Protein AF-A0AAV1T1K8-F1 (afdb_monomer_lite)

Structure (mmCIF, N/CA/C/O backbone):
data_AF-A0AAV1T1K8-F1
#
_entry.id   AF-A0AAV1T1K8-F1
#
loop_
_atom_site.group_PDB
_atom_site.id
_atom_site.type_symbol
_atom_site.label_atom_id
_atom_site.label_alt_id
_atom_site.label_comp_id
_atom_site.label_asym_id
_atom_site.label_entity_id
_atom_site.label_seq_id
_atom_site.pdbx_PDB_ins_code
_atom_site.Cartn_x
_atom_site.Cartn_y
_atom_site.Cartn_z
_atom_site.occupancy
_atom_site.B_iso_or_equiv
_atom_site.auth_seq_id
_atom_site.auth_comp_id
_atom_site.auth_asym_id
_atom_site.auth_atom_id
_atom_site.pdbx_PDB_model_num
ATOM 1 N N . MET A 1 1 ? 24.369 -7.130 -11.759 1.00 53.72 1 MET A N 1
ATOM 2 C CA . MET A 1 1 ? 23.630 -6.951 -13.024 1.00 53.72 1 MET A CA 1
ATOM 3 C C . MET A 1 1 ? 22.182 -6.708 -12.645 1.00 53.72 1 MET A C 1
ATOM 5 O O . MET A 1 1 ? 21.626 -7.554 -11.962 1.00 53.72 1 MET A O 1
ATOM 9 N N . HIS A 1 2 ? 21.635 -5.528 -12.944 1.00 62.59 2 HIS A N 1
ATOM 10 C CA . HIS A 1 2 ? 20.219 -5.237 -12.705 1.00 62.59 2 HIS A CA 1
ATOM 11 C C . HIS A 1 2 ? 19.402 -5.946 -13.787 1.00 62.59 2 HIS A C 1
ATOM 13 O O . HIS A 1 2 ? 19.739 -5.813 -14.964 1.00 62.59 2 HIS A O 1
ATOM 1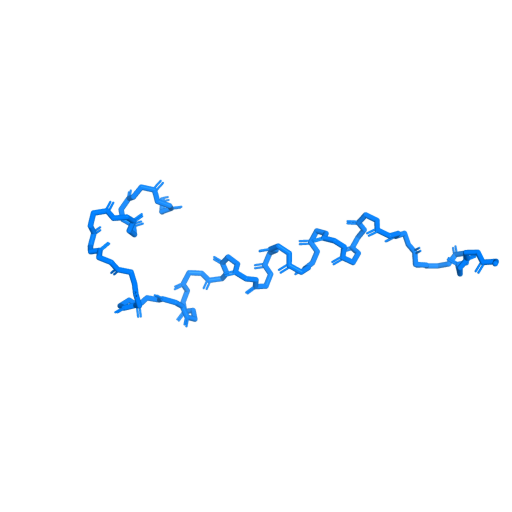9 N N . ASP A 1 3 ? 18.383 -6.713 -13.397 1.00 68.00 3 ASP A N 1
ATOM 20 C CA . ASP A 1 3 ? 17.482 -7.373 -14.342 1.00 68.00 3 ASP A CA 1
ATOM 21 C C . ASP A 1 3 ? 16.822 -6.310 -15.2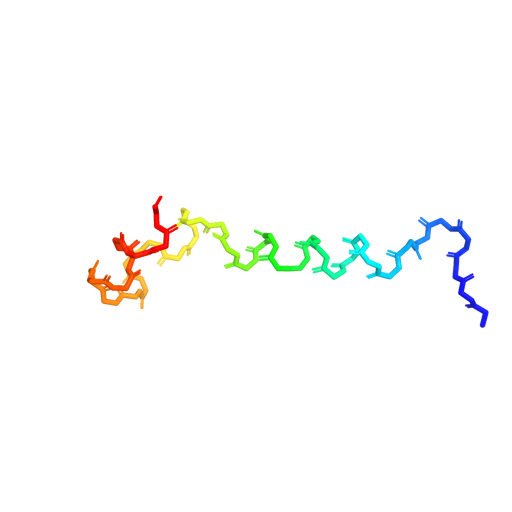39 1.00 68.00 3 ASP A C 1
ATOM 23 O O . ASP A 1 3 ? 16.129 -5.432 -14.717 1.00 68.00 3 ASP A O 1
ATOM 27 N N . PRO A 1 4 ? 17.003 -6.352 -16.571 1.00 61.91 4 PRO A N 1
ATOM 28 C CA . PRO A 1 4 ? 16.560 -5.290 -17.479 1.00 61.91 4 PRO A CA 1
ATOM 29 C C . PRO A 1 4 ? 15.028 -5.172 -17.612 1.00 61.91 4 PRO A C 1
ATOM 31 O O . PRO A 1 4 ? 14.548 -4.307 -18.337 1.00 61.91 4 PRO A O 1
ATOM 34 N N . GLY A 1 5 ? 14.263 -6.011 -16.903 1.00 61.91 5 GLY A N 1
ATOM 35 C CA . GLY A 1 5 ? 12.803 -5.935 -16.790 1.00 61.91 5 GLY A CA 1
ATOM 36 C C . GLY A 1 5 ? 12.277 -5.614 -15.386 1.00 61.91 5 GLY A C 1
ATOM 37 O O . GLY A 1 5 ? 11.074 -5.441 -15.229 1.00 61.91 5 GLY A O 1
ATOM 38 N N . LYS A 1 6 ? 13.140 -5.525 -14.364 1.00 63.84 6 LYS A N 1
ATOM 39 C CA . LYS A 1 6 ? 12.752 -5.138 -13.001 1.00 63.84 6 LYS A CA 1
ATOM 40 C C . LYS A 1 6 ? 13.326 -3.771 -12.697 1.00 63.84 6 LYS A C 1
ATOM 42 O O . LYS A 1 6 ? 14.474 -3.633 -12.271 1.00 63.84 6 LYS A O 1
ATOM 47 N N . CYS A 1 7 ? 12.509 -2.747 -12.913 1.00 68.56 7 CYS A N 1
ATOM 48 C CA . CYS A 1 7 ? 12.819 -1.439 -12.374 1.00 68.56 7 CYS A CA 1
ATOM 49 C C . CYS A 1 7 ? 12.731 -1.542 -10.841 1.00 68.56 7 CYS A C 1
ATOM 51 O O . CYS A 1 7 ? 11.641 -1.805 -10.328 1.00 68.56 7 CYS A O 1
ATOM 53 N N . PRO A 1 8 ? 13.822 -1.334 -10.081 1.00 72.88 8 PRO A N 1
ATOM 54 C CA . PRO A 1 8 ? 13.770 -1.391 -8.618 1.00 72.88 8 PRO A CA 1
ATOM 55 C C . PRO A 1 8 ? 12.746 -0.408 -8.031 1.00 72.88 8 PRO A C 1
ATOM 57 O O . PRO A 1 8 ? 12.208 -0.645 -6.952 1.00 72.88 8 PRO A O 1
ATOM 60 N N . MET A 1 9 ? 12.414 0.662 -8.764 1.00 82.06 9 MET A N 1
ATOM 61 C CA . MET A 1 9 ? 11.342 1.581 -8.379 1.00 82.06 9 MET A CA 1
ATOM 62 C C . MET A 1 9 ? 9.950 0.970 -8.470 1.00 82.06 9 MET A C 1
ATOM 64 O O . MET A 1 9 ? 9.097 1.323 -7.665 1.00 82.06 9 MET A O 1
ATOM 68 N N . GLU A 1 10 ? 9.698 0.070 -9.415 1.00 83.81 10 GLU A N 1
ATOM 69 C CA . GLU A 1 10 ? 8.394 -0.577 -9.538 1.00 83.81 10 GLU A CA 1
ATOM 70 C C . GLU A 1 10 ? 8.172 -1.574 -8.398 1.00 83.81 10 GLU A C 1
ATOM 72 O O . GLU A 1 10 ? 7.101 -1.592 -7.799 1.00 83.81 10 GLU A O 1
ATOM 77 N N . GLU A 1 11 ? 9.196 -2.344 -8.024 1.00 84.12 11 GLU A N 1
ATOM 78 C CA . GLU A 1 11 ? 9.132 -3.217 -6.846 1.00 84.12 11 GLU A CA 1
ATOM 79 C C . GLU A 1 11 ? 8.960 -2.415 -5.556 1.00 84.12 11 GLU A C 1
ATOM 81 O O . GLU A 1 11 ? 8.108 -2.749 -4.732 1.00 84.12 11 GLU A O 1
ATOM 86 N N . PHE A 1 12 ? 9.708 -1.319 -5.404 1.00 82.69 12 PHE A N 1
ATOM 87 C CA . PHE A 1 12 ? 9.564 -0.420 -4.263 1.00 82.69 12 PHE A CA 1
ATOM 88 C C . PHE A 1 12 ? 8.156 0.188 -4.197 1.00 82.69 12 PHE A C 1
ATOM 90 O O . PHE A 1 12 ? 7.512 0.161 -3.148 1.00 82.69 12 PHE A O 1
ATOM 97 N N . TYR A 1 13 ? 7.636 0.673 -5.327 1.00 83.81 13 TYR A N 1
ATOM 98 C CA . T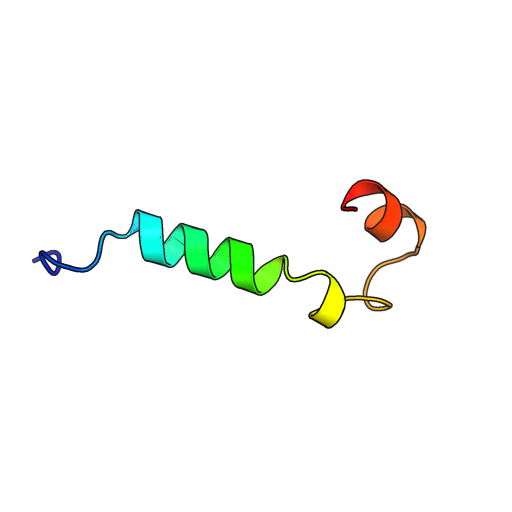YR A 1 13 ? 6.294 1.239 -5.412 1.00 83.81 13 TYR A CA 1
ATOM 99 C C . TYR A 1 13 ? 5.215 0.193 -5.118 1.00 83.81 13 TYR A C 1
ATOM 101 O O . TYR A 1 13 ? 4.298 0.454 -4.341 1.00 83.81 13 TYR A O 1
ATOM 109 N N . ASN A 1 14 ? 5.342 -1.013 -5.674 1.00 84.12 14 ASN A N 1
ATOM 110 C CA . ASN A 1 14 ? 4.417 -2.113 -5.421 1.00 84.12 14 ASN A CA 1
ATOM 111 C C . ASN A 1 14 ? 4.446 -2.558 -3.956 1.00 84.12 14 ASN A C 1
ATOM 113 O O . ASN A 1 14 ? 3.386 -2.845 -3.403 1.00 84.12 14 ASN A O 1
ATOM 117 N N . MET A 1 15 ? 5.612 -2.552 -3.305 1.00 82.06 15 MET A N 1
ATOM 118 C CA . MET A 1 15 ? 5.740 -2.864 -1.881 1.00 82.06 15 MET A CA 1
ATOM 119 C C . MET A 1 15 ? 5.029 -1.821 -1.010 1.00 82.06 15 MET A C 1
ATOM 121 O O . MET A 1 15 ? 4.200 -2.191 -0.183 1.00 82.06 15 MET A O 1
ATOM 125 N N . ILE A 1 16 ? 5.273 -0.524 -1.240 1.00 84.75 16 ILE A N 1
ATOM 126 C CA . ILE A 1 16 ? 4.583 0.566 -0.524 1.00 84.75 16 ILE A CA 1
ATOM 127 C C . ILE A 1 16 ? 3.069 0.488 -0.758 1.00 84.75 16 ILE A C 1
ATOM 129 O O . ILE A 1 16 ? 2.282 0.584 0.180 1.00 84.75 16 ILE A O 1
ATOM 133 N N . ARG A 1 17 ? 2.646 0.254 -2.004 1.00 82.38 17 ARG A N 1
ATOM 134 C CA . ARG A 1 17 ? 1.231 0.172 -2.376 1.00 82.38 17 ARG A CA 1
ATOM 135 C C . ARG A 1 17 ? 0.533 -1.044 -1.768 1.00 82.38 17 ARG A C 1
ATOM 137 O O . ARG A 1 17 ? -0.612 -0.916 -1.353 1.00 82.38 17 ARG A O 1
ATOM 144 N N . GLN A 1 18 ? 1.204 -2.197 -1.687 1.00 78.50 18 GLN A N 1
ATOM 145 C CA . GLN A 1 18 ? 0.698 -3.385 -0.989 1.00 78.50 18 GLN A CA 1
ATOM 146 C C . GLN A 1 18 ? 0.571 -3.157 0.518 1.00 78.50 18 GLN A C 1
ATOM 148 O O . GLN A 1 18 ? -0.406 -3.610 1.110 1.00 78.50 18 GLN A O 1
ATOM 153 N N . TRP A 1 19 ? 1.526 -2.445 1.119 1.00 76.00 19 TRP A N 1
ATOM 154 C CA . TRP A 1 19 ? 1.498 -2.087 2.539 1.00 76.00 19 TRP A CA 1
ATOM 155 C C . TRP A 1 19 ? 0.402 -1.064 2.858 1.00 76.00 19 TRP A C 1
ATOM 157 O O . TRP A 1 19 ? -0.155 -1.057 3.947 1.00 76.00 19 TRP A O 1
ATOM 167 N N . TYR A 1 20 ? 0.061 -0.210 1.893 1.00 72.25 20 TYR A N 1
ATOM 168 C CA . TYR A 1 20 ? -0.950 0.825 2.066 1.00 72.25 20 TYR A CA 1
ATOM 169 C C . TYR A 1 20 ? -2.382 0.365 1.799 1.00 72.25 20 TYR A C 1
ATOM 171 O O . TYR A 1 20 ? -3.293 1.152 2.015 1.00 72.25 20 TYR A O 1
ATOM 179 N N . VAL A 1 21 ? -2.624 -0.857 1.301 1.00 72.56 21 VAL A N 1
ATOM 180 C CA . VAL A 1 21 ? -3.981 -1.298 0.925 1.00 72.56 21 VAL A CA 1
ATOM 181 C C . VAL A 1 21 ? -4.926 -1.129 2.127 1.00 72.56 21 VAL A C 1
ATOM 183 O O . VAL A 1 21 ? -4.872 -1.949 3.049 1.00 72.56 21 VAL A O 1
ATOM 186 N N . PRO A 1 22 ? -5.828 -0.123 2.128 1.00 64.62 22 PRO A N 1
ATOM 187 C CA . PRO A 1 22 ? -6.527 0.287 3.350 1.00 64.62 22 PRO A CA 1
ATOM 188 C C . PRO A 1 22 ? -7.434 -0.822 3.886 1.00 64.62 22 PRO A C 1
ATOM 190 O O . PRO A 1 22 ? -7.562 -1.022 5.087 1.00 64.62 22 PRO A O 1
ATOM 193 N N . ASN A 1 23 ? -7.982 -1.636 2.978 1.00 65.19 23 ASN A N 1
ATOM 194 C CA . ASN A 1 23 ? -8.817 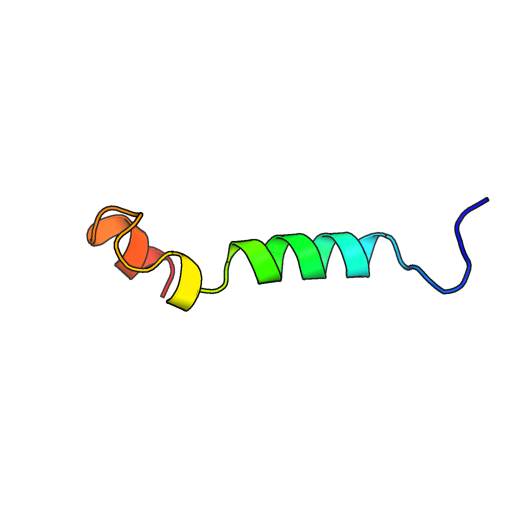-2.790 3.311 1.00 65.19 23 ASN A CA 1
ATOM 195 C C . ASN A 1 23 ? -8.086 -3.899 4.085 1.00 65.19 23 ASN A C 1
ATOM 197 O O . ASN A 1 23 ? -8.738 -4.662 4.788 1.00 65.19 23 ASN A O 1
ATOM 201 N N . LYS A 1 24 ? -6.757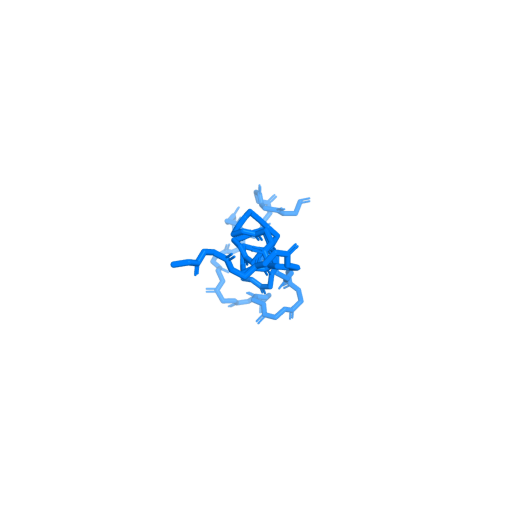 -4.025 3.960 1.00 67.69 24 LYS A N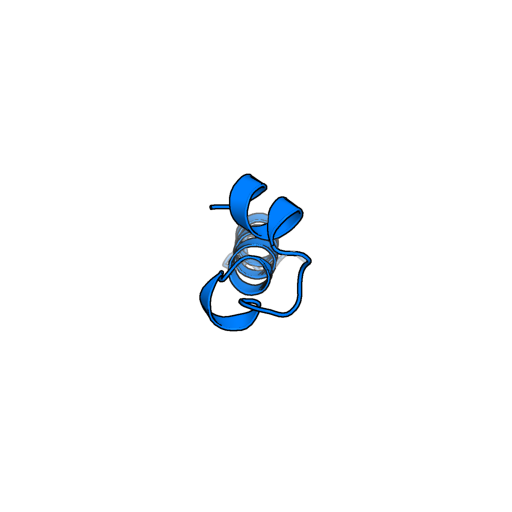 1
ATOM 202 C CA . LYS A 1 24 ? -5.997 -5.045 4.703 1.00 67.69 24 LYS A CA 1
ATOM 203 C C . LYS A 1 24 ? -5.611 -4.603 6.113 1.00 67.69 24 LYS A C 1
ATOM 205 O O . LYS A 1 24 ? -5.288 -5.459 6.930 1.00 67.69 24 LYS A O 1
ATOM 210 N N . HIS A 1 25 ? -5.646 -3.300 6.380 1.00 67.81 25 HIS A N 1
ATOM 211 C CA . HIS A 1 25 ? -5.186 -2.706 7.635 1.00 67.81 25 HIS A CA 1
ATOM 212 C C . HIS A 1 25 ? -6.286 -1.955 8.395 1.00 67.81 25 HIS A C 1
ATOM 214 O O . HIS A 1 25 ? -6.010 -1.422 9.464 1.00 67.81 25 HIS A O 1
ATOM 220 N N . ALA A 1 26 ? -7.521 -1.946 7.884 1.00 72.50 26 ALA A N 1
ATOM 221 C CA . ALA A 1 26 ? -8.675 -1.379 8.570 1.00 72.50 26 ALA A CA 1
ATOM 222 C C . ALA A 1 26 ? -8.856 -2.017 9.959 1.00 72.50 26 ALA A C 1
ATOM 224 O O . ALA A 1 26 ? -8.927 -3.240 10.096 1.00 72.50 26 ALA A O 1
ATOM 225 N N . GLY A 1 27 ? -8.908 -1.181 10.991 1.00 75.31 27 GLY A N 1
ATOM 226 C CA . GLY A 1 27 ? -8.964 -1.569 12.395 1.00 75.31 27 GLY A CA 1
ATOM 227 C C . GLY A 1 27 ? -7.615 -1.931 13.031 1.00 75.31 27 GLY A C 1
ATOM 228 O O . GLY A 1 27 ? -7.589 -2.201 14.231 1.00 75.31 27 GLY A O 1
ATOM 229 N N . MET A 1 28 ? -6.496 -1.947 12.289 1.00 84.25 28 MET A N 1
ATOM 230 C CA . MET A 1 28 ? -5.155 -2.131 12.878 1.00 84.25 28 MET A CA 1
ATOM 231 C C . MET A 1 28 ? -4.582 -0.829 13.433 1.00 84.25 28 MET A C 1
ATOM 233 O O . MET A 1 28 ? -3.732 -0.862 14.325 1.00 84.25 28 MET A O 1
ATOM 237 N N . LEU A 1 29 ? -5.013 0.310 12.895 1.00 81.69 29 LEU A N 1
ATOM 238 C CA . LEU A 1 29 ? -4.572 1.616 13.350 1.00 81.69 29 LEU A CA 1
ATOM 239 C C . LEU A 1 29 ? -5.665 2.272 14.203 1.00 81.69 29 LEU A C 1
ATOM 241 O O . LEU A 1 29 ? -6.854 2.012 14.022 1.00 81.69 29 LEU A O 1
ATOM 245 N N . PRO A 1 30 ? -5.294 3.161 15.137 1.00 88.25 30 PRO A N 1
ATOM 246 C CA . PRO A 1 30 ? -6.270 4.001 15.813 1.00 88.25 30 PRO A CA 1
ATOM 247 C C . PRO A 1 30 ? -7.089 4.802 14.795 1.00 88.25 30 PRO A C 1
ATOM 249 O O . PRO A 1 30 ? -6.525 5.346 13.845 1.00 88.25 30 PRO A O 1
ATOM 252 N N . GLU A 1 31 ? -8.390 4.963 15.047 1.00 83.69 31 GLU A N 1
ATOM 253 C CA . GLU A 1 31 ? -9.349 5.630 14.144 1.00 83.69 31 GLU A CA 1
ATOM 254 C C . GLU A 1 31 ? -8.839 6.980 13.603 1.00 83.69 31 GLU A C 1
ATOM 256 O O . GLU A 1 31 ? -9.045 7.332 12.442 1.00 83.69 31 GLU A O 1
ATOM 261 N N . LYS A 1 32 ? -8.119 7.743 14.435 1.00 86.56 32 LYS A N 1
ATOM 262 C CA . LYS A 1 32 ? -7.528 9.030 14.050 1.00 86.56 32 LYS A CA 1
ATOM 263 C C . LYS A 1 32 ? -6.454 8.895 12.966 1.00 86.56 32 LYS A C 1
ATOM 265 O O . LYS A 1 32 ? -6.401 9.736 12.079 1.00 86.56 32 LYS A O 1
ATOM 270 N N . ALA A 1 33 ? -5.599 7.879 13.052 1.00 82.56 33 ALA A N 1
ATOM 271 C CA . ALA A 1 33 ? -4.555 7.638 12.063 1.00 82.56 33 ALA A CA 1
ATOM 272 C C . ALA A 1 33 ? -5.160 7.123 10.751 1.00 82.56 33 ALA A C 1
ATOM 274 O O . ALA A 1 33 ? -4.763 7.579 9.687 1.00 82.56 33 ALA A O 1
ATOM 275 N N . GLU A 1 34 ? -6.180 6.264 10.817 1.00 82.12 34 GLU A N 1
ATOM 276 C CA . GLU A 1 34 ? -6.889 5.787 9.620 1.00 82.12 34 GLU A CA 1
ATOM 277 C C . GLU A 1 34 ? -7.576 6.925 8.862 1.00 82.12 34 GLU A C 1
ATOM 279 O O . GLU A 1 34 ? -7.440 7.028 7.646 1.00 82.12 34 GLU A O 1
ATOM 284 N N . LYS A 1 35 ? -8.239 7.843 9.578 1.00 82.38 35 LYS A N 1
ATOM 285 C CA . LYS A 1 35 ? -8.842 9.047 8.981 1.00 82.38 35 LYS A CA 1
ATOM 286 C C . LYS A 1 35 ? -7.834 10.013 8.352 1.00 82.38 35 LYS A C 1
ATOM 288 O O . LYS A 1 35 ? -8.249 10.853 7.569 1.00 82.38 35 LYS A O 1
ATOM 293 N N . MET A 1 36 ? -6.555 9.951 8.725 1.00 82.75 36 MET A N 1
ATOM 294 C CA . MET A 1 36 ? -5.501 10.780 8.122 1.00 82.75 36 MET A CA 1
ATOM 295 C C . MET A 1 36 ? -4.880 10.142 6.871 1.00 82.75 36 MET A C 1
ATOM 297 O O . MET A 1 36 ? -4.182 10.833 6.134 1.00 82.75 36 MET A O 1
ATOM 301 N N . LEU A 1 37 ? -5.082 8.836 6.673 1.00 76.88 37 LEU A N 1
ATOM 302 C CA . LEU A 1 37 ? -4.555 8.065 5.544 1.00 76.88 37 LEU A CA 1
ATOM 303 C C . LEU A 1 37 ? -5.625 7.858 4.448 1.00 76.88 37 LEU A C 1
ATOM 305 O O . LEU A 1 37 ? -5.296 7.759 3.268 1.00 76.88 37 LEU A O 1
ATOM 309 N N . ASN A 1 38 ? -6.909 7.804 4.799 1.00 69.81 38 ASN A N 1
ATOM 310 C CA . ASN A 1 38 ? -7.991 7.874 3.805 1.00 69.81 38 ASN A CA 1
ATOM 311 C C . ASN A 1 38 ? -8.131 9.277 3.207 1.00 69.81 38 ASN A C 1
ATOM 313 O O . ASN A 1 38 ? -8.434 9.348 1.995 1.00 69.81 38 ASN A O 1
#

Secondary structure (DSSP, 8-state):
---TT--HHHHHHHHHHHHT-HHHHTTTS-HHHHHHH-

Sequence (38 aa):
MHDPGKCPMEEFYNMIRQWYVPNKHAGMLPEKAEKMLN

pLDDT: mean 75.7, std 8.72, range [53.72, 88.25]

Foldseek 3Di:
DPDPPDDVVVVVVVVVVVVLPLVVCPPVDDPVVSVVSD

Radius of gyration: 14.39 Å; chains: 1; bounding box: 33×18×33 Å

Organism: NCBI:txid2874970